Protein AF-A0A8S0G160-F1 (afdb_monomer_lite)

Organism: Escherichia coli (NCBI:txid562)

InterPro domains:
  IPR021326 Protein of unknown function DUF2931 [PF11153] (3-100)

pLDDT: mean 91.16, std 4.8, range [77.81, 97.56]

Radius of gyration: 17.64 Å; chains: 1; bounding box: 45×26×50 Å

Structure (mmCIF, N/CA/C/O backbone):
data_AF-A0A8S0G160-F1
#
_entry.id   AF-A0A8S0G160-F1
#
loop_
_atom_site.group_PDB
_atom_site.id
_atom_site.type_symbol
_atom_site.label_atom_id
_atom_site.label_alt_id
_atom_site.label_comp_id
_atom_site.label_asym_id
_atom_site.label_entity_id
_atom_site.label_seq_id
_atom_site.pdbx_PDB_ins_code
_atom_site.Cartn_x
_atom_site.Cartn_y
_atom_site.Cartn_z
_atom_site.occupancy
_atom_site.B_iso_or_equiv
_atom_site.auth_seq_id
_atom_site.auth_comp_id
_atom_site.auth_asym_id
_atom_site.auth_atom_id
_atom_site.pdbx_PDB_model_num
ATOM 1 N N . MET A 1 1 ? 12.639 7.564 -1.571 1.00 80.31 1 MET A N 1
ATOM 2 C CA . MET A 1 1 ? 11.469 8.453 -1.757 1.00 80.31 1 MET A CA 1
ATOM 3 C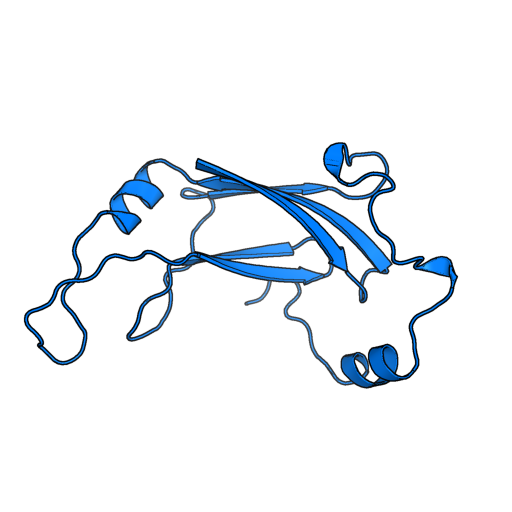 C . MET A 1 1 ? 10.367 7.940 -0.853 1.00 80.31 1 MET A C 1
ATOM 5 O O . MET A 1 1 ? 10.174 6.727 -0.840 1.00 80.31 1 MET A O 1
ATOM 9 N N . SER A 1 2 ? 9.708 8.818 -0.099 1.00 90.06 2 SER A N 1
ATOM 10 C CA . SER A 1 2 ? 8.570 8.465 0.751 1.00 90.06 2 SER A CA 1
ATOM 11 C C . SER A 1 2 ? 7.290 9.120 0.235 1.00 90.06 2 SER A C 1
ATOM 13 O O . SER A 1 2 ? 7.319 10.244 -0.263 1.00 90.06 2 SER A O 1
ATOM 15 N N . ILE A 1 3 ? 6.180 8.398 0.326 1.00 94.88 3 ILE A N 1
ATOM 16 C CA . ILE A 1 3 ? 4.829 8.889 0.051 1.00 94.88 3 ILE A CA 1
ATOM 17 C C . ILE A 1 3 ? 4.040 8.695 1.339 1.00 94.88 3 ILE A C 1
ATOM 19 O O . ILE A 1 3 ? 4.090 7.615 1.923 1.00 94.88 3 ILE A O 1
ATOM 23 N N . HIS A 1 4 ? 3.330 9.725 1.780 1.00 95.94 4 HIS A N 1
ATOM 24 C CA . HIS A 1 4 ? 2.534 9.706 3.003 1.00 95.94 4 HIS A CA 1
ATOM 25 C C . HIS A 1 4 ? 1.152 10.266 2.695 1.00 95.94 4 HIS A C 1
ATOM 27 O O . HIS A 1 4 ? 1.047 11.352 2.124 1.00 95.94 4 HIS A O 1
ATOM 33 N N . PHE A 1 5 ? 0.101 9.500 2.980 1.00 95.75 5 PHE A N 1
ATOM 34 C CA . PHE A 1 5 ? -1.266 9.885 2.630 1.00 95.75 5 PHE A CA 1
ATOM 35 C C . PHE A 1 5 ? -2.309 9.271 3.567 1.00 95.75 5 PHE A C 1
ATOM 37 O O . PHE A 1 5 ? -2.071 8.245 4.210 1.00 95.75 5 PHE A O 1
ATOM 44 N N . CYS A 1 6 ? -3.477 9.913 3.600 1.00 95.31 6 CYS A N 1
ATOM 45 C CA . CYS A 1 6 ? -4.682 9.439 4.274 1.00 95.31 6 CYS A CA 1
ATOM 46 C C . CYS A 1 6 ? -5.633 8.801 3.265 1.00 95.31 6 CYS A C 1
ATOM 48 O O . CYS A 1 6 ? -5.740 9.281 2.133 1.00 95.31 6 CYS A O 1
ATOM 50 N N . TRP A 1 7 ? -6.370 7.778 3.682 1.00 94.94 7 TRP A N 1
ATOM 51 C CA . TRP A 1 7 ? -7.479 7.249 2.898 1.00 94.94 7 TRP A CA 1
ATOM 52 C C . TRP A 1 7 ? -8.562 6.640 3.786 1.00 94.94 7 TRP A C 1
ATOM 54 O O . TRP A 1 7 ? -8.281 6.072 4.841 1.00 94.94 7 TRP A O 1
ATOM 64 N N . ASP A 1 8 ? -9.803 6.749 3.326 1.00 92.94 8 ASP A N 1
ATOM 65 C CA . ASP A 1 8 ? -10.982 6.279 4.042 1.00 92.94 8 ASP A CA 1
ATOM 66 C C . ASP A 1 8 ? -11.420 4.923 3.481 1.00 92.94 8 ASP A C 1
ATOM 68 O O . ASP A 1 8 ? -11.670 4.771 2.282 1.00 92.94 8 ASP A O 1
ATOM 72 N N . SER A 1 9 ? -11.521 3.921 4.351 1.00 92.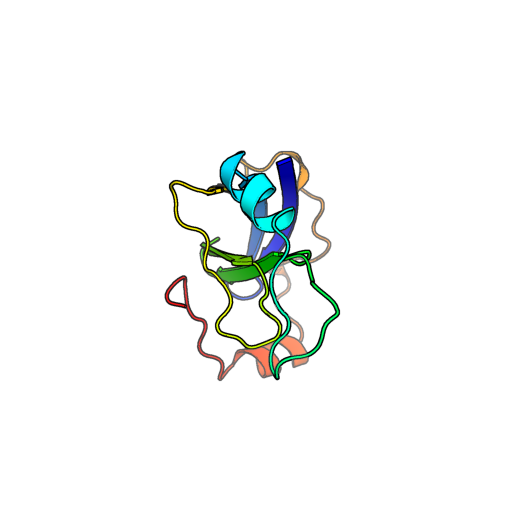19 9 SER A N 1
ATOM 73 C CA . SER A 1 9 ? -12.104 2.623 4.026 1.00 92.19 9 SER A CA 1
ATOM 74 C C . SER A 1 9 ? -13.563 2.615 4.454 1.00 92.19 9 SER A C 1
ATOM 76 O O . SER A 1 9 ? -13.872 2.425 5.629 1.00 92.19 9 SER A O 1
ATOM 78 N N . VAL A 1 10 ? -14.467 2.786 3.489 1.00 90.50 10 VAL A N 1
ATOM 79 C CA . VAL A 1 10 ? -15.918 2.627 3.701 1.00 90.50 10 VAL A CA 1
ATOM 80 C C . VAL A 1 10 ? -16.247 1.216 4.196 1.00 90.50 10 VAL A C 1
ATOM 82 O O . VAL A 1 10 ? -17.081 1.038 5.074 1.00 90.50 10 VAL A O 1
ATOM 85 N N . ILE A 1 11 ? -15.532 0.208 3.687 1.00 91.19 11 ILE A N 1
ATOM 86 C CA . ILE A 1 11 ? -15.750 -1.198 4.047 1.00 91.19 11 ILE A CA 1
ATOM 87 C C . ILE A 1 11 ? -15.365 -1.474 5.501 1.00 91.19 11 ILE A C 1
ATOM 89 O O . ILE A 1 11 ? -16.124 -2.119 6.220 1.00 91.19 11 ILE A O 1
ATOM 93 N N . ASP A 1 12 ? -14.216 -0.965 5.953 1.00 92.25 12 ASP A N 1
ATOM 94 C CA . ASP A 1 12 ? -13.779 -1.157 7.344 1.00 92.25 12 ASP A CA 1
ATOM 95 C C . ASP A 1 12 ? -14.365 -0.125 8.306 1.00 92.25 12 ASP A C 1
ATOM 97 O O . ASP A 1 12 ? -14.216 -0.273 9.522 1.00 92.25 12 ASP A O 1
ATOM 101 N N . LYS A 1 13 ? -14.983 0.929 7.763 1.00 91.31 13 LYS A N 1
ATOM 102 C CA . LYS A 1 13 ? -15.449 2.114 8.482 1.00 91.31 13 LYS A CA 1
ATOM 103 C C . LYS A 1 13 ? -14.338 2.803 9.276 1.00 91.31 13 LYS A C 1
ATOM 105 O O . LYS A 1 13 ? -14.490 3.116 10.459 1.00 91.31 13 LYS A O 1
ATOM 110 N N . LYS A 1 14 ? -13.175 2.961 8.638 1.00 92.12 14 LYS A N 1
ATOM 111 C CA . LYS A 1 14 ? -11.948 3.474 9.265 1.00 92.12 14 LYS A CA 1
ATOM 112 C C . LYS A 1 14 ? -11.181 4.393 8.333 1.00 92.12 14 LYS A C 1
ATOM 114 O O . LYS A 1 14 ? -11.119 4.164 7.129 1.00 92.12 14 LYS A O 1
ATOM 119 N N . VAL A 1 15 ? -10.515 5.367 8.940 1.00 94.50 15 VAL A N 1
ATOM 120 C CA . VAL A 1 15 ? -9.452 6.143 8.302 1.00 94.50 15 VAL A CA 1
ATOM 121 C C . VAL A 1 15 ? -8.135 5.396 8.482 1.00 94.50 15 VAL A C 1
ATOM 123 O O . VAL A 1 15 ? -7.834 4.909 9.579 1.00 94.50 15 VAL A O 1
ATOM 126 N N . TYR A 1 16 ? -7.357 5.335 7.410 1.00 96.44 16 TYR A N 1
ATOM 127 C CA . TYR A 1 16 ? -6.004 4.811 7.400 1.00 96.44 16 TYR A CA 1
ATOM 128 C C . TYR A 1 16 ? -5.006 5.907 7.048 1.00 96.44 16 TYR A C 1
ATOM 130 O O . TYR A 1 16 ? -5.221 6.719 6.148 1.00 96.44 16 TYR A O 1
ATOM 138 N N . GLU A 1 17 ? -3.875 5.877 7.735 1.00 97.12 17 GLU A N 1
ATOM 139 C CA . GLU A 1 17 ? -2.696 6.677 7.438 1.00 97.12 17 GLU A CA 1
ATOM 140 C C . GLU A 1 17 ? -1.595 5.740 6.967 1.00 97.12 17 GLU A C 1
ATOM 142 O O . GLU A 1 17 ? -1.365 4.694 7.576 1.00 97.12 17 GLU A O 1
ATOM 147 N N . THR A 1 18 ? -0.969 6.061 5.839 1.00 97.56 18 THR A N 1
ATOM 148 C CA . THR A 1 18 ? -0.011 5.164 5.193 1.00 97.56 18 THR A CA 1
ATOM 149 C C . THR A 1 18 ? 1.264 5.880 4.803 1.00 97.56 18 THR A C 1
ATOM 151 O O . THR A 1 18 ? 1.211 6.894 4.109 1.00 97.56 18 THR A O 1
ATOM 154 N N . TRP A 1 19 ? 2.396 5.258 5.129 1.00 97.31 19 TRP A N 1
ATOM 155 C CA . TRP A 1 19 ? 3.710 5.571 4.586 1.00 97.31 19 TRP A CA 1
ATOM 156 C C . TRP A 1 19 ? 4.155 4.485 3.618 1.00 97.31 19 TRP A C 1
ATOM 158 O O . TRP A 1 19 ? 4.097 3.293 3.910 1.00 97.31 19 TRP A O 1
ATOM 168 N N . ILE A 1 20 ? 4.643 4.914 2.462 1.00 97.12 20 ILE A N 1
ATOM 169 C CA . ILE A 1 20 ? 5.311 4.070 1.480 1.00 97.12 20 ILE A CA 1
ATOM 170 C C . ILE A 1 20 ? 6.725 4.596 1.317 1.00 97.12 20 ILE A C 1
ATOM 172 O O . ILE A 1 20 ? 6.916 5.709 0.830 1.00 97.12 20 ILE A O 1
ATOM 176 N N . THR A 1 21 ? 7.717 3.783 1.658 1.00 96.31 21 THR A N 1
ATOM 177 C CA . THR A 1 21 ? 9.129 4.100 1.440 1.00 96.31 21 THR A CA 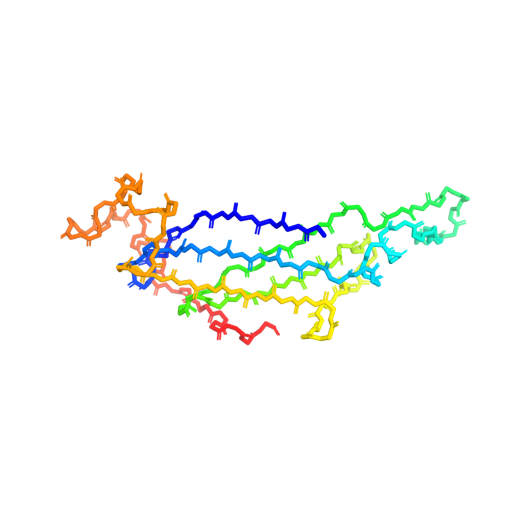1
ATOM 178 C C . THR A 1 21 ? 9.700 3.184 0.370 1.00 96.31 21 THR A C 1
ATOM 180 O O . THR A 1 21 ? 9.764 1.968 0.534 1.00 96.31 21 THR A O 1
ATOM 183 N N . LEU A 1 22 ? 10.134 3.776 -0.741 1.00 94.50 22 LEU A N 1
ATOM 184 C CA . LEU A 1 22 ? 10.741 3.048 -1.853 1.00 94.50 22 LEU A CA 1
ATOM 185 C C . LEU A 1 22 ? 12.251 2.928 -1.660 1.00 94.50 22 LEU A C 1
ATOM 187 O O . LEU A 1 22 ? 12.937 3.938 -1.444 1.00 94.50 22 LEU A O 1
ATOM 191 N N . ALA A 1 23 ? 12.767 1.709 -1.812 1.00 93.56 23 ALA A N 1
ATOM 192 C CA . ALA A 1 23 ? 14.196 1.442 -1.829 1.00 93.56 23 ALA A CA 1
ATOM 193 C C . ALA A 1 23 ? 14.872 2.108 -3.039 1.00 93.56 23 ALA A C 1
ATOM 195 O O . ALA A 1 23 ? 14.266 2.293 -4.098 1.00 93.56 23 ALA A O 1
ATOM 196 N N . GLY A 1 24 ? 16.167 2.412 -2.913 1.00 91.12 24 GLY A N 1
ATOM 197 C CA . GLY A 1 24 ? 16.946 3.037 -3.989 1.00 91.12 24 GLY A CA 1
ATOM 198 C C . GLY A 1 24 ? 16.963 2.232 -5.296 1.00 91.12 24 GLY A C 1
ATOM 199 O O . GLY A 1 24 ? 17.016 2.813 -6.375 1.00 91.12 24 GLY A O 1
ATOM 200 N N . GLU A 1 25 ? 16.840 0.904 -5.230 1.00 91.12 25 GLU A N 1
ATOM 201 C CA . GLU A 1 25 ? 16.745 0.051 -6.423 1.00 91.12 25 GLU A CA 1
ATOM 202 C C . GLU A 1 25 ? 15.477 0.321 -7.250 1.00 91.12 25 GLU A C 1
ATOM 204 O O . GLU A 1 25 ? 15.515 0.252 -8.476 1.00 91.12 25 GLU A O 1
ATOM 209 N N . VAL A 1 26 ? 14.363 0.705 -6.616 1.00 93.06 26 VAL A N 1
ATOM 210 C CA . VAL A 1 26 ? 13.136 1.080 -7.341 1.00 93.06 26 VAL A CA 1
ATOM 211 C C . VAL A 1 26 ? 13.365 2.348 -8.154 1.00 93.06 26 VAL A C 1
ATOM 213 O O . VAL A 1 26 ? 12.933 2.436 -9.299 1.00 93.06 26 VAL A O 1
ATOM 216 N N . TRP A 1 27 ? 14.117 3.304 -7.607 1.00 89.94 27 TRP A N 1
ATOM 217 C CA . TRP A 1 27 ? 14.488 4.516 -8.334 1.00 89.94 27 TRP A CA 1
ATOM 218 C C . TRP A 1 27 ? 15.318 4.202 -9.584 1.00 89.94 27 TRP A C 1
ATOM 220 O O . TRP A 1 27 ? 15.066 4.762 -10.651 1.00 89.94 27 TRP A O 1
ATOM 230 N N . LYS A 1 28 ? 16.248 3.243 -9.493 1.00 91.25 28 LYS A N 1
ATOM 231 C CA . LYS A 1 28 ? 16.998 2.766 -10.665 1.00 91.25 28 LYS A CA 1
ATOM 232 C C . LYS A 1 28 ? 16.070 2.161 -11.716 1.00 91.25 28 LYS A C 1
ATOM 234 O O . LYS A 1 28 ? 16.236 2.453 -12.898 1.00 91.25 28 LYS A O 1
ATOM 239 N N . LEU A 1 29 ? 15.070 1.375 -11.305 1.00 92.00 29 LEU A N 1
ATOM 240 C CA . LEU A 1 29 ? 14.069 0.830 -12.229 1.00 92.00 29 LEU A CA 1
ATOM 241 C C . LEU A 1 29 ? 13.271 1.937 -12.927 1.00 92.00 29 LEU A C 1
ATOM 243 O O . LEU A 1 29 ? 13.051 1.836 -14.131 1.00 92.00 29 LEU A O 1
ATOM 247 N N . MET A 1 30 ? 12.882 2.991 -12.205 1.00 92.06 30 MET A N 1
ATOM 248 C CA . MET A 1 30 ? 12.138 4.129 -12.763 1.00 92.06 30 MET A CA 1
ATOM 249 C C . MET A 1 30 ? 12.970 4.952 -13.756 1.00 92.06 30 MET A C 1
ATOM 251 O O . MET A 1 30 ? 12.431 5.423 -14.753 1.00 92.06 30 MET A O 1
ATOM 255 N N . LEU A 1 31 ? 14.278 5.088 -13.518 1.00 91.19 31 LEU A N 1
ATOM 256 C CA . LEU A 1 31 ? 15.212 5.811 -14.392 1.00 91.19 31 LEU A CA 1
ATOM 257 C C . LEU A 1 31 ? 15.855 4.944 -15.486 1.00 91.19 31 LEU A C 1
ATOM 259 O O . LEU A 1 31 ? 16.661 5.441 -16.273 1.00 91.19 31 LEU A O 1
ATOM 263 N N . THR A 1 32 ? 15.535 3.654 -15.553 1.00 92.44 32 THR A N 1
ATOM 264 C CA . THR A 1 32 ? 16.017 2.784 -16.629 1.00 92.44 32 THR A CA 1
ATOM 265 C C . THR A 1 32 ? 15.216 3.057 -17.900 1.00 92.44 32 THR A C 1
ATOM 267 O O . THR A 1 32 ? 13.995 3.178 -17.858 1.00 92.44 32 THR A O 1
ATOM 270 N N . LEU A 1 33 ? 15.906 3.156 -19.038 1.00 92.62 33 LEU A N 1
ATOM 271 C CA . LEU A 1 33 ? 15.268 3.286 -20.345 1.00 92.62 33 LEU A CA 1
ATOM 272 C C . LEU A 1 33 ? 14.835 1.911 -20.864 1.00 92.62 33 LEU A C 1
ATOM 274 O O . LEU A 1 33 ? 15.676 1.035 -21.070 1.00 92.62 33 LEU A O 1
ATOM 278 N N . TYR A 1 34 ? 13.544 1.757 -21.146 1.00 89.44 34 TYR A N 1
ATOM 279 C CA . TYR A 1 34 ? 12.958 0.542 -21.709 1.00 89.44 34 TYR A CA 1
ATOM 280 C C . TYR A 1 34 ? 12.593 0.733 -23.179 1.00 89.44 34 TYR A C 1
ATOM 282 O O . TYR A 1 34 ? 12.234 1.829 -23.615 1.00 89.44 34 TYR A O 1
ATOM 290 N N . SER A 1 35 ? 12.679 -0.352 -23.945 1.00 89.56 35 SER A N 1
ATOM 291 C CA . SER A 1 35 ? 12.249 -0.386 -25.345 1.00 89.56 35 SER A CA 1
ATOM 292 C C . SER A 1 35 ? 10.722 -0.418 -25.420 1.00 89.56 35 SER A C 1
ATOM 294 O O . SER A 1 35 ? 10.116 -1.198 -24.679 1.00 89.56 35 SER A O 1
ATOM 296 N N . PRO A 1 36 ? 10.088 0.383 -26.291 1.00 88.12 36 PRO A N 1
ATOM 297 C CA . PRO A 1 36 ? 8.636 0.439 -26.382 1.00 88.12 36 PRO A CA 1
ATOM 298 C C . PRO A 1 36 ? 8.064 -0.885 -26.906 1.00 88.12 36 PRO A C 1
ATOM 300 O O . PRO A 1 36 ? 8.708 -1.572 -27.711 1.00 88.12 36 PRO A O 1
ATOM 303 N N . PRO A 1 37 ? 6.838 -1.248 -26.498 1.00 81.88 37 PRO A N 1
ATOM 304 C CA . PRO A 1 37 ? 6.147 -2.367 -27.117 1.00 81.88 37 PRO A CA 1
ATOM 305 C C . PRO A 1 37 ? 5.891 -2.095 -28.603 1.00 81.88 37 PRO A C 1
ATOM 307 O O . PRO A 1 37 ? 5.636 -0.964 -29.006 1.00 81.88 37 PRO A O 1
ATOM 310 N N . GLY A 1 38 ? 5.974 -3.141 -29.427 1.00 82.50 38 GLY A N 1
ATOM 311 C CA . GLY A 1 38 ? 5.715 -3.039 -30.868 1.00 82.50 38 GLY A CA 1
ATOM 312 C C . GLY A 1 38 ? 6.880 -2.520 -31.722 1.00 82.50 38 GLY A C 1
ATOM 313 O O . GLY A 1 38 ? 6.687 -2.299 -32.911 1.00 82.50 38 GLY A O 1
ATOM 314 N N . GLY A 1 39 ? 8.087 -2.359 -31.162 1.00 79.88 39 GLY A N 1
ATOM 315 C CA . GLY A 1 39 ? 9.309 -2.134 -31.955 1.00 79.88 39 GLY A CA 1
ATOM 316 C C . GLY A 1 39 ? 9.566 -0.689 -32.400 1.00 79.88 39 GLY A C 1
ATOM 317 O O . GLY A 1 39 ? 10.358 -0.468 -33.313 1.00 79.88 39 GLY A O 1
ATOM 318 N N . GLY A 1 40 ? 8.923 0.296 -31.765 1.00 82.62 40 GLY A N 1
ATOM 319 C CA . GLY A 1 40 ? 9.240 1.713 -31.966 1.00 82.62 40 GLY A CA 1
ATOM 320 C C . GLY A 1 40 ? 10.644 2.099 -31.469 1.00 82.62 40 GLY A C 1
ATOM 321 O O . GLY A 1 40 ? 11.274 1.380 -30.694 1.00 82.62 40 GLY A O 1
ATOM 322 N N . SER A 1 41 ? 11.140 3.264 -31.891 1.00 81.81 41 SER A N 1
ATOM 323 C CA . SER A 1 41 ? 12.463 3.771 -31.488 1.00 81.81 41 SER A CA 1
ATOM 324 C C . SER A 1 41 ? 12.451 4.587 -30.192 1.00 81.81 41 SER A C 1
ATOM 326 O O . SER A 1 41 ? 13.499 4.766 -29.569 1.00 81.81 41 SER A O 1
ATOM 328 N N . GLU A 1 42 ? 11.292 5.109 -29.787 1.00 88.12 42 GLU A N 1
ATOM 329 C CA . GLU A 1 42 ? 11.173 5.980 -28.618 1.00 88.12 42 GLU A CA 1
ATOM 330 C C . GLU A 1 42 ? 11.167 5.162 -27.324 1.00 88.12 42 GLU A C 1
ATOM 332 O O . GLU A 1 42 ? 10.232 4.419 -27.026 1.00 88.12 42 GLU A O 1
ATOM 337 N N . LYS A 1 43 ? 12.244 5.287 -26.550 1.00 90.50 43 LYS A N 1
ATOM 338 C CA . LYS A 1 43 ? 12.370 4.622 -25.253 1.00 90.50 43 LYS A CA 1
ATOM 339 C C . LYS A 1 43 ? 11.498 5.306 -24.203 1.00 90.50 43 LYS A C 1
ATOM 341 O O . LYS A 1 43 ? 11.258 6.507 -24.272 1.00 90.50 43 LYS A O 1
ATOM 346 N N . TYR A 1 44 ? 11.089 4.552 -23.187 1.00 90.75 44 TYR A N 1
ATOM 347 C CA . TYR A 1 44 ? 10.263 5.072 -22.097 1.00 90.75 44 TYR A CA 1
ATOM 348 C C . TYR A 1 44 ? 10.832 4.740 -20.715 1.00 90.75 44 TYR A C 1
ATOM 350 O O . TYR A 1 44 ? 11.661 3.845 -20.554 1.00 90.75 44 TYR A O 1
ATOM 358 N N . TYR A 1 45 ? 10.346 5.473 -19.715 1.00 93.50 45 TYR A N 1
ATOM 359 C CA . TYR A 1 45 ? 10.621 5.268 -18.295 1.00 93.50 45 TYR A CA 1
ATOM 360 C C . TYR A 1 45 ? 9.388 4.705 -17.588 1.00 93.50 45 TYR A C 1
ATOM 362 O O . TYR A 1 45 ? 8.255 5.055 -17.939 1.00 93.50 45 TYR A O 1
ATOM 370 N N . LEU A 1 46 ? 9.596 3.907 -16.540 1.00 93.88 46 LEU A N 1
ATOM 371 C CA . LEU A 1 46 ? 8.522 3.476 -15.638 1.00 93.88 46 LEU A CA 1
ATOM 372 C C . LEU A 1 46 ? 8.177 4.614 -14.672 1.00 93.88 46 LEU A C 1
ATOM 374 O O . LEU A 1 46 ? 8.646 4.659 -13.538 1.00 93.88 46 LEU A O 1
ATOM 378 N N . ARG A 1 47 ? 7.395 5.580 -15.157 1.00 90.69 47 ARG A N 1
ATOM 379 C CA . ARG A 1 47 ? 7.132 6.844 -14.448 1.00 90.69 47 ARG A CA 1
ATOM 380 C C . ARG A 1 47 ? 5.912 6.833 -13.526 1.00 90.69 47 ARG A C 1
ATOM 382 O O . ARG A 1 47 ? 5.764 7.763 -12.740 1.00 90.69 47 ARG A O 1
ATOM 389 N N . TYR A 1 48 ? 5.050 5.820 -13.611 1.00 92.75 48 TYR A N 1
ATOM 390 C CA . TYR A 1 48 ? 3.826 5.749 -12.811 1.00 92.75 48 TYR A CA 1
ATOM 391 C C . TYR A 1 48 ? 3.898 4.643 -11.764 1.00 92.75 48 TYR A C 1
ATOM 393 O O . TYR A 1 48 ? 4.263 3.502 -12.058 1.00 92.75 48 TYR A O 1
ATOM 401 N N . LEU A 1 49 ? 3.496 5.003 -10.546 1.00 94.12 49 LEU A N 1
ATOM 402 C CA . LEU A 1 49 ? 3.209 4.073 -9.465 1.00 94.12 49 LEU A CA 1
ATOM 403 C C . LEU A 1 49 ? 1.703 3.861 -9.395 1.00 94.12 49 LEU A C 1
ATOM 405 O O . LEU A 1 49 ? 0.931 4.818 -9.363 1.00 94.12 49 LEU A O 1
ATOM 409 N N . LEU A 1 50 ? 1.300 2.601 -9.347 1.00 95.38 50 LEU A N 1
ATOM 410 C CA . LEU A 1 50 ? -0.075 2.198 -9.107 1.00 95.38 50 LEU A CA 1
ATOM 411 C C . LEU A 1 50 ? -0.158 1.711 -7.666 1.00 95.38 50 LEU A C 1
ATOM 413 O O . LEU A 1 50 ? 0.599 0.821 -7.280 1.00 95.38 50 LEU A O 1
ATOM 417 N N . ILE A 1 51 ? -1.053 2.303 -6.880 1.00 95.88 51 ILE A N 1
ATOM 418 C CA . ILE A 1 51 ? -1.254 1.973 -5.468 1.00 95.88 51 ILE A CA 1
ATOM 419 C C . ILE A 1 51 ? -2.647 1.364 -5.335 1.00 95.88 51 ILE A C 1
ATOM 421 O O . ILE A 1 51 ? -3.653 2.030 -5.569 1.00 95.88 51 ILE A O 1
ATOM 425 N N . GLY A 1 52 ? -2.695 0.082 -4.996 1.00 95.31 52 GLY A N 1
ATOM 426 C CA . GLY A 1 52 ? -3.929 -0.634 -4.703 1.00 95.31 52 GLY A CA 1
ATOM 427 C C . GLY A 1 52 ? -4.216 -0.563 -3.213 1.00 95.31 52 GLY A C 1
ATOM 428 O O . GLY A 1 52 ? -3.399 -1.020 -2.417 1.00 95.31 52 GLY A O 1
ATOM 429 N N . LEU A 1 53 ? -5.373 -0.013 -2.856 1.00 95.69 53 LEU A N 1
ATOM 430 C CA . LEU A 1 53 ? -5.873 0.056 -1.485 1.00 95.69 53 LEU A CA 1
ATOM 431 C C . LEU A 1 53 ? -6.937 -1.026 -1.305 1.00 95.69 53 LEU A C 1
ATOM 433 O O . LEU A 1 53 ? -7.889 -1.101 -2.085 1.00 95.69 53 LEU A O 1
ATOM 437 N N . ALA A 1 54 ? -6.759 -1.883 -0.309 1.00 95.25 54 ALA A N 1
ATOM 438 C CA . ALA A 1 54 ? -7.713 -2.919 0.050 1.00 95.25 54 ALA A CA 1
ATOM 439 C C . ALA A 1 54 ? -8.114 -2.786 1.522 1.00 95.25 54 ALA A C 1
ATOM 441 O O . ALA A 1 54 ? -7.326 -2.270 2.321 1.00 95.25 54 ALA A O 1
ATOM 442 N N . PRO A 1 55 ? -9.304 -3.294 1.893 1.00 94.06 55 PRO A N 1
ATOM 443 C CA . PRO A 1 55 ? -9.722 -3.330 3.285 1.00 94.06 55 PRO A CA 1
ATOM 444 C C . PRO A 1 55 ? -8.691 -4.006 4.198 1.00 94.06 55 PRO A C 1
ATOM 446 O O . PRO A 1 55 ? -7.816 -4.748 3.735 1.00 94.06 55 PRO A O 1
ATOM 449 N N . GLU A 1 56 ? -8.819 -3.755 5.498 1.00 95.62 56 GLU A N 1
ATOM 450 C CA . GLU A 1 56 ? -7.867 -4.125 6.555 1.00 95.62 56 GLU A CA 1
ATOM 451 C C . GLU A 1 56 ? -6.532 -3.366 6.483 1.00 95.62 56 GLU A C 1
ATOM 453 O O . GLU A 1 56 ? -5.531 -3.801 7.051 1.00 95.62 56 GLU A O 1
ATOM 458 N N . GLY A 1 57 ? -6.502 -2.219 5.799 1.00 95.25 57 GLY A N 1
ATOM 459 C CA . GLY A 1 57 ? -5.290 -1.408 5.666 1.00 95.25 57 GLY A CA 1
ATOM 460 C C . GLY A 1 57 ? -4.237 -2.026 4.739 1.00 95.25 57 GLY A C 1
ATOM 461 O O . GLY A 1 57 ? -3.053 -1.727 4.866 1.00 95.25 57 GLY A O 1
ATOM 462 N N . LYS A 1 58 ? -4.636 -2.928 3.834 1.00 96.25 58 LYS A N 1
ATOM 463 C CA . LYS A 1 58 ? -3.710 -3.679 2.978 1.00 96.25 58 LYS A CA 1
ATOM 464 C C . LYS A 1 58 ? -3.401 -2.920 1.700 1.00 96.25 58 LYS A C 1
ATOM 466 O O . LYS A 1 58 ? -4.303 -2.441 1.016 1.00 96.25 58 LYS A O 1
ATOM 471 N N . ILE A 1 59 ? -2.123 -2.879 1.336 1.00 96.06 59 ILE A N 1
ATOM 472 C CA . ILE A 1 59 ? -1.656 -2.085 0.199 1.00 96.06 59 ILE A CA 1
ATOM 473 C C . ILE A 1 59 ? -0.779 -2.920 -0.722 1.00 96.06 59 ILE A C 1
ATOM 475 O O . ILE A 1 59 ? 0.100 -3.660 -0.285 1.00 96.06 59 ILE A O 1
ATOM 479 N N . GLY A 1 60 ? -1.038 -2.799 -2.021 1.00 95.44 60 GLY A N 1
ATOM 480 C CA . GLY A 1 60 ? -0.157 -3.277 -3.079 1.00 95.44 60 GLY A CA 1
ATOM 481 C C . GLY A 1 60 ? 0.388 -2.102 -3.880 1.00 95.44 60 GLY A C 1
ATOM 482 O O . GLY A 1 60 ? -0.315 -1.115 -4.085 1.00 95.44 60 GLY A O 1
ATOM 483 N N . VAL A 1 61 ? 1.634 -2.201 -4.342 1.00 96.31 61 VAL A N 1
ATOM 484 C CA . VAL A 1 61 ? 2.246 -1.167 -5.183 1.00 96.31 61 VAL A CA 1
ATOM 485 C C . VAL A 1 61 ? 2.890 -1.800 -6.407 1.00 96.31 61 VAL A C 1
ATOM 487 O O . VAL A 1 61 ? 3.575 -2.822 -6.307 1.00 96.31 61 VAL A O 1
ATOM 490 N N . TRP A 1 62 ? 2.682 -1.174 -7.563 1.00 96.62 62 TRP A N 1
ATOM 491 C CA . TRP A 1 62 ? 3.253 -1.600 -8.833 1.00 96.62 62 TRP A CA 1
ATOM 492 C C . TRP A 1 62 ? 3.878 -0.433 -9.590 1.00 96.62 62 TRP A C 1
ATOM 494 O O . TRP A 1 62 ? 3.394 0.694 -9.514 1.00 96.62 62 TRP A O 1
ATOM 504 N N . LEU A 1 63 ? 4.900 -0.727 -10.392 1.00 95.81 63 LEU A N 1
ATOM 505 C CA . LEU A 1 63 ? 5.323 0.147 -11.483 1.00 95.81 63 LEU A CA 1
ATOM 506 C C . LEU A 1 63 ? 4.503 -0.178 -12.730 1.00 95.81 63 LEU A C 1
ATOM 508 O O . LEU A 1 63 ? 4.421 -1.342 -13.144 1.00 95.81 63 LEU A O 1
ATOM 512 N N . GLU A 1 64 ? 3.891 0.841 -13.328 1.00 95.06 64 GLU A N 1
ATOM 513 C CA . GLU A 1 64 ? 3.101 0.652 -14.538 1.00 95.06 64 GLU A CA 1
ATOM 514 C C . GLU A 1 64 ? 3.983 0.326 -15.743 1.00 95.06 64 GLU A C 1
ATOM 516 O O . GLU A 1 64 ? 4.928 1.053 -16.054 1.00 95.06 64 GLU A O 1
ATOM 521 N N . LYS A 1 65 ? 3.601 -0.729 -16.468 1.00 91.56 65 LYS A N 1
ATOM 522 C CA . LYS A 1 65 ? 4.129 -1.028 -17.797 1.00 91.56 65 LYS A CA 1
ATOM 523 C C . LYS A 1 65 ? 3.074 -0.738 -18.874 1.00 91.56 65 LYS A C 1
ATOM 525 O O . LYS A 1 65 ? 1.932 -1.173 -18.696 1.00 91.56 65 LYS A O 1
ATOM 530 N N . PRO A 1 66 ? 3.436 -0.091 -20.000 1.00 87.81 66 PRO A N 1
ATOM 531 C CA . PRO A 1 66 ? 2.508 0.156 -21.108 1.00 87.81 66 PRO A CA 1
ATOM 532 C C . PRO A 1 66 ? 1.923 -1.125 -21.719 1.00 87.81 66 PRO A C 1
ATOM 534 O O . PRO A 1 66 ? 0.754 -1.158 -22.082 1.00 87.81 66 PRO A O 1
ATOM 537 N N . ASP A 1 67 ? 2.725 -2.185 -21.809 1.00 85.75 67 ASP A N 1
ATOM 538 C CA . ASP A 1 67 ? 2.368 -3.473 -22.414 1.00 85.75 67 ASP A CA 1
ATOM 539 C C . ASP A 1 67 ? 1.689 -4.451 -21.453 1.00 85.75 67 ASP A C 1
ATOM 541 O O . ASP A 1 67 ? 1.114 -5.438 -21.907 1.00 85.75 67 ASP A O 1
ATOM 545 N N . LYS A 1 68 ? 1.730 -4.167 -20.142 1.00 85.69 68 LYS A N 1
ATOM 546 C CA . LYS A 1 68 ? 1.340 -5.085 -19.056 1.00 85.69 68 LYS A CA 1
ATOM 547 C C . LYS A 1 68 ? 2.132 -6.428 -19.116 1.00 85.69 68 LYS A C 1
ATOM 549 O O . LYS A 1 68 ? 2.820 -6.717 -20.091 1.00 85.69 68 LYS A O 1
ATOM 554 N N . PRO A 1 69 ? 2.140 -7.250 -18.049 1.00 91.81 69 PRO A N 1
ATOM 555 C CA . PRO A 1 69 ? 1.688 -6.940 -16.694 1.00 91.81 69 PRO A CA 1
ATOM 556 C C . PRO A 1 69 ? 2.540 -5.844 -16.040 1.00 91.81 69 PRO A C 1
ATOM 558 O O . PRO A 1 69 ? 3.696 -5.629 -16.397 1.00 91.81 69 PRO A O 1
ATOM 561 N N . ASN A 1 70 ? 1.954 -5.140 -15.070 1.00 94.75 70 ASN A N 1
ATOM 562 C CA . ASN A 1 70 ? 2.690 -4.193 -14.231 1.00 94.75 70 ASN A CA 1
ATOM 563 C C . ASN A 1 70 ? 3.679 -4.938 -13.319 1.00 94.75 70 ASN A C 1
ATOM 565 O O . ASN A 1 70 ? 3.446 -6.090 -12.949 1.00 94.75 70 ASN A O 1
ATOM 569 N N . ILE A 1 71 ? 4.749 -4.268 -12.894 1.00 94.88 71 ILE A N 1
ATOM 570 C CA . ILE A 1 71 ? 5.763 -4.873 -12.020 1.00 94.88 71 ILE A CA 1
ATOM 571 C C . ILE A 1 71 ? 5.347 -4.669 -10.565 1.00 94.88 71 ILE A C 1
ATOM 573 O O . ILE A 1 71 ? 5.377 -3.540 -10.080 1.00 94.88 71 ILE A O 1
ATOM 577 N N . ARG A 1 72 ? 4.975 -5.743 -9.861 1.00 95.31 72 ARG A N 1
ATOM 578 C CA . ARG A 1 72 ? 4.662 -5.680 -8.425 1.00 95.31 72 ARG A CA 1
ATOM 579 C C . ARG A 1 72 ? 5.939 -5.474 -7.616 1.00 95.31 72 ARG A C 1
ATOM 581 O O . ARG A 1 72 ? 6.897 -6.225 -7.792 1.00 95.31 72 ARG A O 1
ATOM 588 N N . LEU A 1 73 ? 5.941 -4.484 -6.727 1.00 95.88 73 LEU A N 1
ATOM 589 C CA . LEU A 1 73 ? 7.044 -4.277 -5.792 1.00 95.88 73 LEU A CA 1
ATOM 590 C C . LEU A 1 73 ? 6.954 -5.288 -4.644 1.00 95.88 73 LEU A C 1
ATOM 592 O O . LEU A 1 73 ? 5.869 -5.584 -4.146 1.00 95.88 73 LEU A O 1
ATOM 596 N N . THR A 1 74 ? 8.104 -5.824 -4.249 1.00 94.00 74 THR A N 1
ATOM 597 C CA . THR A 1 74 ? 8.239 -6.801 -3.154 1.00 94.00 74 THR A CA 1
ATOM 598 C C . THR A 1 74 ? 8.767 -6.140 -1.886 1.00 94.00 74 THR A C 1
ATOM 600 O O . THR A 1 74 ? 9.371 -5.076 -1.972 1.00 94.00 74 THR A O 1
ATOM 603 N N . ASP A 1 75 ? 8.655 -6.799 -0.733 1.00 91.12 75 ASP A N 1
ATOM 604 C CA . ASP A 1 75 ? 9.100 -6.269 0.573 1.00 91.12 75 ASP A CA 1
ATOM 605 C C . ASP A 1 75 ? 10.589 -5.863 0.618 1.00 91.12 75 ASP A C 1
ATOM 607 O O . ASP A 1 75 ? 11.012 -5.066 1.448 1.00 91.12 75 ASP A O 1
ATOM 611 N N . LYS A 1 76 ? 11.416 -6.375 -0.305 1.00 92.88 76 LYS A N 1
ATOM 612 C CA . LYS A 1 76 ? 12.822 -5.952 -0.456 1.00 92.88 76 LYS A CA 1
ATOM 613 C C . LYS A 1 76 ? 12.976 -4.587 -1.136 1.00 92.88 76 LYS A C 1
ATOM 615 O O . LYS A 1 76 ? 14.032 -3.968 -1.059 1.00 92.88 76 LYS A O 1
ATOM 620 N N . GLN A 1 77 ? 11.960 -4.162 -1.875 1.00 95.25 77 GLN A N 1
ATOM 621 C CA . GLN A 1 77 ? 11.937 -2.965 -2.712 1.00 95.25 77 GLN A CA 1
ATOM 622 C C . GLN A 1 77 ? 11.090 -1.844 -2.103 1.00 95.25 77 GLN A C 1
ATOM 624 O O . GLN A 1 77 ? 11.267 -0.680 -2.469 1.00 95.25 77 GLN A O 1
ATOM 629 N N . ILE A 1 78 ? 10.175 -2.179 -1.197 1.00 95.75 78 ILE A N 1
ATOM 630 C CA . ILE A 1 78 ? 9.237 -1.243 -0.590 1.00 95.75 78 ILE A CA 1
ATOM 631 C C . ILE A 1 78 ? 9.015 -1.589 0.880 1.00 95.75 78 ILE A C 1
ATOM 633 O O . ILE A 1 78 ? 8.861 -2.754 1.232 1.00 95.75 78 ILE A O 1
ATOM 637 N N . LEU A 1 79 ? 8.958 -0.559 1.715 1.00 96.75 79 LEU A N 1
ATOM 638 C CA . LEU A 1 79 ? 8.414 -0.634 3.063 1.00 96.75 79 LEU A CA 1
ATOM 639 C C . LEU A 1 79 ? 7.067 0.085 3.064 1.00 96.75 79 LEU A C 1
ATOM 641 O O . LEU A 1 79 ? 6.976 1.217 2.582 1.00 96.75 79 LEU A O 1
ATOM 645 N N . ILE A 1 80 ? 6.037 -0.579 3.580 1.00 96.81 80 ILE A N 1
ATOM 646 C CA . ILE A 1 80 ? 4.701 -0.010 3.734 1.00 96.81 80 ILE A CA 1
ATOM 647 C C . ILE A 1 80 ? 4.315 -0.101 5.200 1.00 96.81 80 ILE A C 1
ATOM 649 O O . ILE A 1 80 ? 4.341 -1.183 5.785 1.00 96.81 80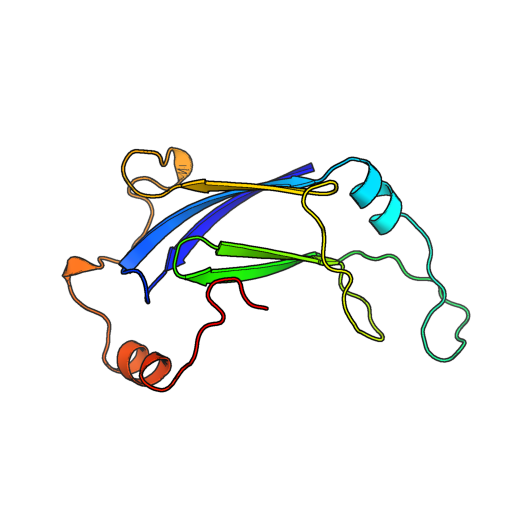 ILE A O 1
ATOM 653 N N . GLU A 1 81 ? 3.922 1.029 5.766 1.00 96.88 81 GLU A N 1
ATOM 654 C CA . GLU A 1 81 ? 3.402 1.116 7.122 1.00 96.88 81 GLU A CA 1
ATOM 655 C C . GLU A 1 81 ? 2.022 1.748 7.056 1.00 96.88 81 GLU A C 1
ATOM 657 O O . GLU A 1 81 ? 1.865 2.848 6.530 1.00 96.88 81 GLU A O 1
ATOM 662 N N . THR A 1 82 ? 1.019 1.046 7.575 1.00 97.19 82 THR A N 1
ATOM 663 C CA . THR A 1 82 ? -0.362 1.522 7.603 1.00 97.19 82 THR A CA 1
ATOM 664 C C . THR A 1 82 ? -0.891 1.437 9.023 1.00 97.19 82 THR A C 1
ATOM 666 O O . THR A 1 82 ? -0.820 0.390 9.669 1.00 97.19 82 THR A O 1
ATOM 669 N N . VAL A 1 83 ? -1.430 2.548 9.515 1.00 97.00 83 VAL A N 1
ATOM 670 C CA . VAL A 1 83 ? -1.997 2.663 10.861 1.00 97.00 83 VAL A CA 1
ATOM 671 C C . VAL A 1 83 ? -3.398 3.263 10.800 1.00 97.00 83 VAL A C 1
ATOM 673 O O . VAL A 1 83 ? -3.797 3.858 9.804 1.00 97.00 83 VAL A O 1
ATOM 676 N N . SER A 1 84 ? -4.161 3.085 11.876 1.00 95.38 84 SER A N 1
ATOM 677 C CA . SER A 1 84 ? -5.516 3.623 12.027 1.00 95.38 84 SER A CA 1
ATOM 678 C C . SER A 1 84 ? -5.775 4.030 13.478 1.00 95.38 84 SER A C 1
ATOM 680 O O . SER A 1 84 ? -5.153 3.483 14.396 1.00 95.38 84 SER A O 1
ATOM 682 N N . GLY A 1 85 ? -6.749 4.912 13.699 1.00 92.50 85 GLY A N 1
ATOM 683 C CA . GLY A 1 85 ? -7.178 5.337 15.036 1.00 92.50 85 GLY A CA 1
ATOM 684 C C . GLY A 1 85 ? -6.118 6.160 15.770 1.00 92.50 85 GLY A C 1
ATOM 685 O O . GLY A 1 85 ? -5.470 7.015 15.179 1.00 92.50 85 GLY A O 1
ATOM 686 N N . GLU A 1 86 ? -5.913 5.888 17.060 1.00 91.56 86 GLU A N 1
ATOM 687 C CA . GLU A 1 86 ? -5.011 6.672 17.924 1.00 91.56 86 GLU A CA 1
ATOM 688 C C . GLU A 1 86 ? -3.539 6.668 17.491 1.00 91.56 86 GLU A C 1
ATOM 690 O O . GLU A 1 86 ? -2.781 7.533 17.916 1.00 91.56 86 GLU A O 1
ATOM 695 N N . LYS A 1 87 ? -3.135 5.705 16.653 1.00 93.81 87 LYS A N 1
ATOM 696 C CA . LYS A 1 87 ? -1.771 5.603 16.112 1.00 93.81 87 LYS A CA 1
ATOM 697 C C . LYS A 1 87 ? -1.517 6.533 14.919 1.00 93.81 87 LYS A C 1
ATOM 699 O O . LYS A 1 87 ? -0.389 6.593 14.451 1.00 93.81 87 LYS A O 1
ATOM 704 N N . MET A 1 88 ? -2.560 7.176 14.393 1.00 94.75 88 MET A N 1
ATOM 705 C CA . MET A 1 88 ? -2.450 8.160 13.316 1.00 94.75 88 MET A CA 1
ATOM 706 C C . MET A 1 88 ? -1.936 9.486 13.869 1.00 94.75 88 MET A C 1
ATOM 708 O O . MET A 1 88 ? -2.334 9.905 14.960 1.00 94.75 88 MET A O 1
ATOM 712 N N . GLU A 1 89 ? -1.108 10.163 13.085 1.00 91.50 89 GLU A N 1
ATOM 713 C CA . GLU A 1 89 ? -0.576 11.482 13.415 1.00 91.50 89 GLU A CA 1
ATOM 714 C C . GLU A 1 89 ? -1.174 12.523 12.476 1.00 91.50 89 GLU A C 1
ATOM 716 O O . GLU A 1 89 ? -1.922 13.397 12.917 1.00 91.50 89 GLU A O 1
ATOM 721 N N . MET A 1 90 ? -0.910 12.396 11.173 1.00 92.56 90 MET A N 1
ATOM 722 C CA . MET A 1 90 ? -1.394 13.339 10.171 1.00 92.56 90 MET A CA 1
ATOM 723 C C . MET A 1 90 ? -2.902 13.222 9.980 1.00 92.56 90 MET A C 1
ATOM 725 O O . MET A 1 90 ? -3.573 14.238 9.885 1.00 92.56 90 MET A O 1
ATOM 729 N N . CYS A 1 91 ? -3.456 12.011 9.922 1.00 92.38 91 CYS A N 1
ATOM 730 C CA . CYS A 1 91 ? -4.843 11.806 9.490 1.00 92.38 91 CYS A CA 1
ATOM 731 C C . CYS A 1 91 ? -5.869 11.920 10.626 1.00 92.38 91 CYS A C 1
ATOM 733 O O . CYS A 1 91 ? -7.078 11.783 10.400 1.00 92.38 91 CYS A O 1
ATOM 735 N N . LYS A 1 92 ? -5.413 12.164 11.859 1.00 88.44 92 LYS A N 1
ATOM 736 C CA . LYS A 1 92 ? -6.275 12.210 13.039 1.00 88.44 92 LYS A CA 1
ATOM 737 C C . LYS A 1 92 ? -7.223 13.411 12.972 1.00 88.44 92 LYS A C 1
ATOM 739 O O . LYS A 1 92 ? -6.794 14.558 12.973 1.00 88.44 92 LYS A O 1
ATOM 744 N N . GLY A 1 93 ? -8.527 1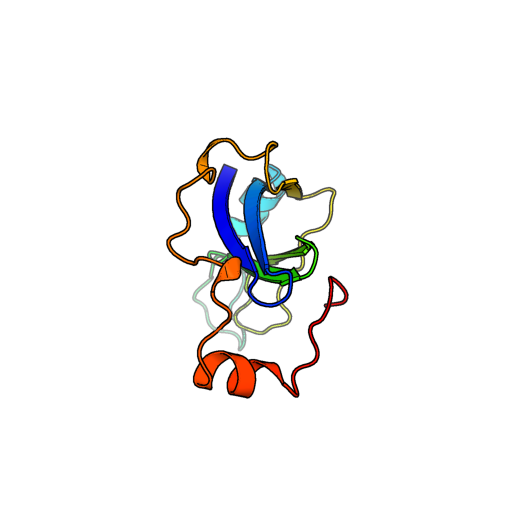3.134 12.923 1.00 84.00 93 GLY A N 1
ATOM 745 C CA . GLY A 1 93 ? -9.570 14.165 12.862 1.00 84.00 93 GLY A CA 1
ATOM 746 C C . GLY A 1 93 ? -9.660 14.917 11.528 1.00 84.00 93 GLY A C 1
ATOM 747 O O . GLY A 1 93 ? -10.341 15.935 11.467 1.00 84.00 93 GLY A O 1
ATOM 748 N N . ILE A 1 94 ? -8.983 14.442 10.473 1.00 85.56 94 ILE A N 1
ATOM 749 C CA . ILE A 1 94 ? -9.022 15.078 9.145 1.00 85.56 94 ILE A CA 1
ATOM 750 C C . ILE A 1 94 ? -10.195 14.585 8.297 1.00 85.56 94 ILE A C 1
ATOM 752 O O . ILE A 1 94 ? -10.750 15.369 7.521 1.00 85.56 94 ILE A O 1
ATOM 756 N N . SER A 1 95 ? -10.549 13.298 8.394 1.00 80.56 95 SER A N 1
ATOM 757 C CA . SER A 1 95 ? -11.618 12.750 7.557 1.00 80.56 95 SER A CA 1
ATOM 758 C C . SER A 1 95 ? -12.921 13.505 7.803 1.00 80.56 95 SER A C 1
ATOM 760 O O . SER A 1 95 ? -13.313 13.770 8.939 1.00 80.56 95 SER A O 1
ATOM 762 N N . ARG A 1 96 ? -13.577 13.870 6.701 1.00 77.81 96 ARG A N 1
ATOM 763 C CA . ARG A 1 96 ? -14.900 14.501 6.713 1.00 77.81 96 ARG A CA 1
ATOM 764 C C . ARG A 1 96 ? -16.021 13.470 6.784 1.00 77.81 96 ARG A C 1
ATOM 766 O O . ARG A 1 96 ? -17.175 13.865 6.914 1.00 77.81 96 ARG A O 1
ATOM 773 N N . HIS A 1 97 ? -15.691 12.186 6.643 1.00 80.69 97 HIS A N 1
ATOM 774 C CA . HIS A 1 97 ? -16.668 11.112 6.652 1.00 80.69 97 HIS A CA 1
ATOM 775 C C . HIS A 1 97 ? -16.892 10.632 8.082 1.00 80.69 97 HIS A C 1
ATOM 777 O O . HIS A 1 97 ? -15.982 10.113 8.730 1.00 80.69 97 HIS A O 1
ATOM 783 N N . ASP A 1 98 ? -18.111 10.816 8.581 1.00 83.25 98 ASP A N 1
ATOM 784 C CA . ASP A 1 98 ? -18.515 10.290 9.87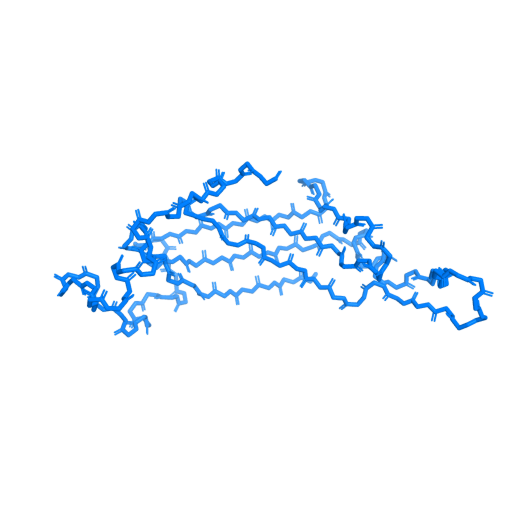9 1.00 83.25 98 ASP A CA 1
ATOM 785 C C . ASP A 1 98 ? -19.096 8.886 9.708 1.00 83.25 98 ASP A C 1
ATOM 787 O O . ASP A 1 98 ? -20.275 8.697 9.410 1.00 83.25 98 ASP A O 1
ATOM 791 N N . PHE A 1 99 ? -18.257 7.881 9.946 1.00 85.19 99 PHE A N 1
ATOM 792 C CA . PHE A 1 99 ? -18.647 6.476 9.856 1.00 85.19 99 PHE A CA 1
ATOM 793 C C . PHE A 1 99 ? -19.758 6.058 10.844 1.00 85.19 99 PHE A C 1
ATOM 795 O O . PHE A 1 99 ? -20.299 4.955 10.708 1.00 85.19 99 PHE A O 1
ATOM 802 N N . SER A 1 100 ? -20.101 6.891 11.838 1.00 82.69 100 SER A N 1
ATOM 803 C CA . SER A 1 100 ? -21.188 6.619 12.788 1.00 82.69 100 SER A CA 1
ATOM 804 C C . SER A 1 100 ? -22.579 6.932 12.231 1.00 82.69 100 SER A C 1
ATOM 806 O O . SER A 1 100 ? -23.555 6.322 12.670 1.00 82.69 100 SER A O 1
ATOM 808 N N . LEU A 1 101 ? -22.674 7.818 11.234 1.00 80.88 101 LEU A N 1
ATOM 809 C CA . LEU A 1 101 ? -23.946 8.246 10.637 1.00 80.88 101 LEU A CA 1
ATOM 810 C C . LEU A 1 101 ? -24.482 7.270 9.580 1.00 80.88 101 LEU A C 1
ATOM 812 O O . LEU A 1 101 ? -25.588 7.453 9.075 1.00 80.88 101 LEU A O 1
ATOM 816 N N . GLY A 1 102 ? -23.736 6.200 9.295 1.00 80.06 102 GLY A N 1
ATOM 817 C CA . GLY A 1 102 ? -24.025 5.302 8.183 1.00 80.06 102 GLY A CA 1
ATOM 818 C C . GLY A 1 102 ? -23.592 5.900 6.845 1.00 80.06 102 GLY A C 1
ATOM 819 O O . GLY A 1 102 ? -23.181 7.053 6.763 1.00 80.06 102 GLY A O 1
ATOM 820 N N . ASP A 1 103 ? -23.643 5.081 5.799 1.00 85.94 103 ASP A N 1
ATOM 821 C CA . ASP A 1 103 ? -23.293 5.502 4.444 1.00 85.94 103 ASP A CA 1
ATOM 822 C C . ASP A 1 103 ? -24.564 5.796 3.639 1.00 85.94 103 ASP A C 1
ATOM 824 O O . ASP A 1 103 ? -25.604 5.168 3.861 1.00 85.94 103 ASP A O 1
ATOM 828 N N . ASP A 1 104 ? -24.470 6.722 2.683 1.00 87.06 104 ASP A N 1
ATOM 829 C CA . ASP A 1 104 ? -25.571 7.038 1.772 1.00 87.06 104 ASP A CA 1
ATOM 830 C C . ASP A 1 104 ? -26.018 5.795 0.986 1.00 87.06 104 ASP A C 1
ATOM 832 O O . ASP A 1 104 ? -25.208 4.930 0.639 1.00 87.06 104 ASP A O 1
ATOM 836 N N . GLU A 1 105 ? -27.303 5.733 0.624 1.00 90.50 105 GLU A N 1
ATOM 837 C CA . GLU A 1 105 ? -27.889 4.598 -0.108 1.00 90.50 105 GLU A CA 1
ATOM 838 C C . GLU A 1 105 ? -27.099 4.259 -1.382 1.00 90.50 105 GLU A C 1
ATOM 840 O O . GLU A 1 105 ? -26.802 3.095 -1.639 1.00 90.50 105 GLU A O 1
ATOM 845 N N . TYR A 1 106 ? -26.642 5.280 -2.113 1.00 90.19 106 TYR A N 1
ATOM 846 C CA . TYR A 1 106 ? -25.778 5.113 -3.285 1.00 90.19 106 TYR A CA 1
ATOM 847 C C . TYR A 1 106 ? -24.478 4.350 -2.975 1.00 90.19 106 TYR A C 1
ATOM 849 O O . TYR A 1 106 ? -24.050 3.496 -3.755 1.00 90.19 106 TYR A O 1
ATOM 857 N N . VAL A 1 107 ? -23.835 4.641 -1.841 1.00 89.12 107 VAL A N 1
ATOM 858 C CA . VAL A 1 107 ? -22.594 3.972 -1.432 1.00 89.12 107 VAL A CA 1
ATOM 859 C C . VAL A 1 107 ? -22.884 2.519 -1.073 1.00 89.12 107 VAL A C 1
ATOM 861 O O . VAL A 1 107 ? -22.171 1.627 -1.538 1.00 89.12 107 VAL A O 1
ATOM 864 N N . LEU A 1 108 ? -23.958 2.272 -0.318 1.00 89.88 108 LEU A N 1
ATOM 865 C CA . LEU A 1 108 ? -24.403 0.923 0.039 1.00 89.88 108 LEU A CA 1
ATOM 866 C C . LEU A 1 108 ? -24.700 0.084 -1.211 1.00 89.88 108 LEU A C 1
ATOM 868 O O . LEU A 1 108 ? -24.242 -1.056 -1.323 1.00 89.88 108 LEU A O 1
ATOM 872 N N . GLU A 1 109 ? -25.388 0.661 -2.195 1.00 93.31 109 GLU A N 1
ATOM 873 C CA . GLU A 1 109 ? -25.647 0.008 -3.478 1.00 93.31 109 GLU A CA 1
ATOM 874 C C . GLU A 1 109 ? -24.377 -0.259 -4.285 1.00 93.31 109 GLU A C 1
ATOM 876 O O . GLU A 1 109 ? -24.260 -1.302 -4.931 1.00 93.31 109 GLU A O 1
ATOM 881 N N . PHE A 1 110 ? -23.407 0.653 -4.244 1.00 90.12 110 PHE A N 1
ATOM 882 C CA . PHE A 1 110 ? -22.141 0.483 -4.947 1.00 90.12 110 PHE A CA 1
ATOM 883 C C . PHE A 1 110 ? -21.296 -0.660 -4.370 1.00 90.12 110 PHE A C 1
ATOM 885 O O . PHE A 1 110 ? -20.534 -1.271 -5.128 1.00 90.12 110 PHE A O 1
ATOM 892 N N . ILE A 1 111 ? -21.385 -0.935 -3.063 1.00 90.44 111 ILE A N 1
ATOM 893 C CA . ILE A 1 111 ? -20.549 -1.939 -2.381 1.00 90.44 111 ILE A CA 1
ATOM 894 C C . ILE A 1 111 ? -21.214 -3.315 -2.222 1.00 90.44 111 ILE A C 1
ATOM 896 O O . ILE A 1 111 ? -20.486 -4.301 -2.122 1.00 90.44 111 ILE A O 1
ATOM 900 N N . LYS A 1 112 ? -22.554 -3.408 -2.225 1.00 88.81 112 LYS A N 1
ATOM 901 C CA . LYS A 1 112 ? -23.310 -4.608 -1.794 1.00 88.81 112 LYS A CA 1
ATOM 902 C C . LYS A 1 112 ? -22.882 -5.939 -2.433 1.00 88.81 112 LYS A C 1
ATOM 904 O O . LYS A 1 112 ? -22.806 -6.938 -1.730 1.00 88.81 112 LYS A O 1
ATOM 909 N N . ASP A 1 113 ? -22.536 -5.945 -3.720 1.00 91.31 113 ASP A N 1
ATOM 910 C CA . ASP A 1 113 ? -22.214 -7.172 -4.472 1.00 91.31 113 ASP A CA 1
ATOM 911 C C . ASP A 1 113 ? -20.731 -7.270 -4.871 1.00 91.31 113 ASP A C 1
ATOM 913 O O . ASP A 1 113 ? -20.348 -8.059 -5.743 1.00 91.31 113 ASP A O 1
ATOM 917 N N . LYS A 1 114 ? -19.861 -6.449 -4.271 1.00 90.38 114 LYS A N 1
ATOM 918 C CA . LYS A 1 114 ? -18.442 -6.405 -4.638 1.00 90.38 114 LYS A CA 1
ATOM 919 C C . LYS A 1 114 ? -17.596 -7.317 -3.770 1.00 90.38 114 LYS A C 1
ATOM 921 O O . LYS A 1 114 ? -17.678 -7.316 -2.546 1.00 90.38 114 LYS A O 1
ATOM 926 N N . LYS A 1 115 ? -16.695 -8.048 -4.428 1.00 90.06 115 LYS A N 1
ATOM 927 C CA . LYS A 1 115 ? -15.637 -8.807 -3.765 1.00 90.06 115 LYS A CA 1
ATOM 928 C C . LYS A 1 115 ? -14.348 -7.997 -3.766 1.00 90.06 115 LYS A C 1
ATOM 930 O O . LYS A 1 115 ? -13.808 -7.681 -4.824 1.00 90.06 115 LYS A O 1
ATOM 935 N N . TYR A 1 116 ? -13.848 -7.699 -2.574 1.00 87.81 116 TYR A N 1
ATOM 936 C CA . TYR A 1 116 ? -12.579 -7.006 -2.392 1.00 87.81 116 TYR A CA 1
ATOM 937 C C . TYR A 1 116 ? -11.430 -8.016 -2.265 1.00 87.81 116 TYR A C 1
ATOM 939 O O . TYR A 1 116 ? -11.639 -9.124 -1.770 1.00 87.81 116 TYR A O 1
ATOM 947 N N . PRO A 1 117 ? -10.214 -7.669 -2.710 1.00 84.62 117 PRO A N 1
ATOM 948 C CA . PRO A 1 117 ? -9.090 -8.603 -2.719 1.00 84.62 117 PRO A CA 1
ATOM 949 C C . PRO A 1 117 ? -8.516 -8.886 -1.323 1.00 84.62 117 PRO A C 1
ATOM 951 O O . PRO A 1 117 ? -7.874 -9.914 -1.140 1.00 84.62 117 PRO A O 1
ATOM 954 N N . TYR A 1 118 ? -8.725 -8.008 -0.329 1.00 89.25 118 TYR A N 1
ATOM 955 C CA . TYR A 1 118 ? -8.134 -8.130 1.020 1.00 89.25 118 TYR A CA 1
ATOM 956 C C . TYR A 1 118 ? -6.629 -8.473 0.974 1.00 89.25 118 TYR A C 1
ATOM 958 O O . TYR A 1 118 ? -6.142 -9.332 1.712 1.00 89.25 118 TYR A O 1
ATOM 966 N N . GLY A 1 119 ? -5.888 -7.829 0.064 1.00 85.69 119 GLY A N 1
ATOM 967 C CA . GLY A 1 119 ? -4.454 -8.056 -0.174 1.00 85.69 119 GLY A CA 1
ATOM 968 C C . GLY A 1 119 ? -4.093 -9.243 -1.074 1.00 85.69 119 GLY A C 1
ATOM 969 O O . GLY A 1 119 ? -2.926 -9.371 -1.445 1.00 85.69 119 GLY A O 1
ATOM 970 N N . ASN A 1 120 ? -5.063 -10.072 -1.461 1.00 88.31 120 ASN A N 1
ATOM 971 C CA . ASN A 1 120 ? -4.895 -11.150 -2.436 1.00 88.31 120 ASN A CA 1
ATOM 972 C C . ASN A 1 120 ? -5.202 -10.616 -3.843 1.00 88.31 120 ASN A C 1
ATOM 974 O O . ASN A 1 120 ? -6.306 -10.794 -4.358 1.00 88.31 120 ASN A O 1
ATOM 978 N N . TRP A 1 121 ? -4.231 -9.883 -4.392 1.00 81.94 121 TRP A N 1
ATOM 979 C CA . TRP A 1 121 ? -4.274 -9.249 -5.715 1.00 81.94 121 TRP A CA 1
ATOM 980 C C . TRP A 1 121 ? -3.895 -10.201 -6.846 1.00 81.94 121 TRP A C 1
ATOM 982 O O . TRP A 1 121 ? -2.962 -11.011 -6.633 1.00 81.94 121 TRP A O 1
#

Foldseek 3Di:
DKDWDWDADLPQLWIKIKIKDFDVVVVVQQPDWAQAPPGDPDTHGLPDKDWDAFPPRAIWIFRDDPVDDTHTDDPVGMDMDMDTDPPDDVCVPVDPDDSVVPDDPVVCVVPVPDDTCNNVD

Secondary structure (DSSP, 8-state):
-EEEEEEEETTTTEEEEEEEEE-HHHHHHHHS-BPPTTS-S--B----EEEEEETTTEEEEEE--TTS--EEPPTTTEEEEEEEGGG-SSSTTT----TTS---HHHHHHHTTPPP-TT--

Sequence (121 aa):
MSIHFCWDSVIDKKVYETWITLAGEVWKLMLTLYSPPGGGSEKYYLRYLLIGLAPEGKIGVWLEKPDKPNIRLTDKQILIETVSGEKMEMCKGISRHDFSLGDDEYVLEFIKDKKYPYGNW